Protein AF-A0A6J5ZQB5-F1 (afdb_monomer_lite)

Sequence (80 aa):
MARKLAKSHGLDDDDVIVDRSAIEELQGLLYCLQAAVEDVQRDLAASSTAQDLSEALTWLMENAVPLAAARLEPRMAAIV

Foldseek 3Di:
DVQVVCVVVVHDPPDFDFDPVLVVVLVVLVVLLVVLVVVLVVQVVVPPDPVSVVVSVVSNCVSVVVNVPRDTDGPDDPPD

Structure (mmCIF, N/CA/C/O backbone):
data_AF-A0A6J5ZQB5-F1
#
_entry.id   AF-A0A6J5ZQB5-F1
#
loop_
_atom_site.group_PDB
_atom_site.id
_atom_site.type_symbol
_atom_site.label_atom_id
_atom_site.label_alt_id
_atom_site.label_comp_id
_atom_site.label_asym_id
_atom_site.label_entity_id
_atom_site.label_seq_id
_atom_site.pdbx_PDB_ins_code
_atom_site.Cartn_x
_atom_site.Cartn_y
_atom_site.Cartn_z
_atom_site.occupancy
_atom_site.B_iso_or_equiv
_atom_site.auth_seq_id
_atom_site.auth_comp_id
_atom_site.auth_asym_id
_atom_site.auth_atom_id
_atom_site.pdbx_PDB_model_num
ATOM 1 N N . MET A 1 1 ? 19.086 -5.553 -36.476 1.00 63.81 1 MET A N 1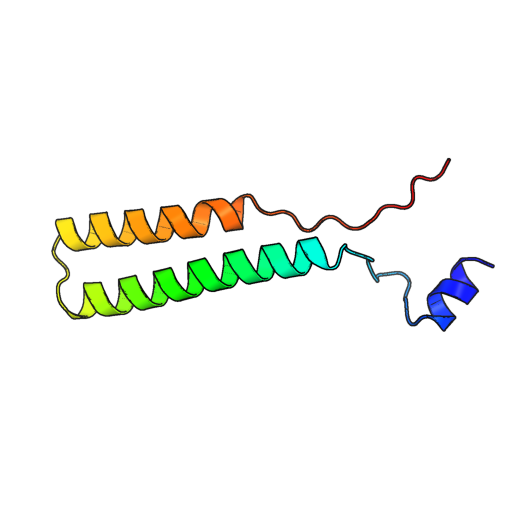
ATOM 2 C CA . MET A 1 1 ? 20.122 -5.636 -35.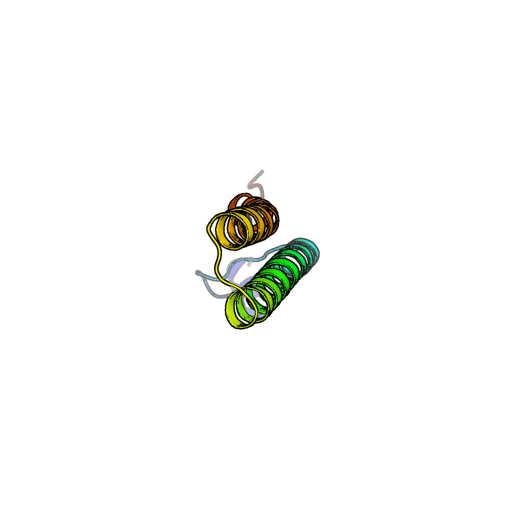422 1.00 63.81 1 MET A CA 1
ATOM 3 C C . MET A 1 1 ? 19.517 -5.499 -34.026 1.00 63.81 1 MET A C 1
ATOM 5 O O . MET A 1 1 ? 19.713 -6.417 -33.247 1.00 63.81 1 MET A O 1
ATOM 9 N N . ALA A 1 2 ? 18.707 -4.468 -33.743 1.00 69.06 2 ALA A N 1
ATOM 10 C CA . ALA A 1 2 ? 18.087 -4.234 -32.426 1.00 69.06 2 ALA A CA 1
ATOM 11 C C . ALA A 1 2 ? 17.413 -5.466 -31.773 1.00 69.06 2 ALA A C 1
ATOM 13 O O . ALA A 1 2 ? 17.782 -5.826 -30.665 1.00 69.06 2 ALA A O 1
ATOM 14 N N . ARG A 1 3 ? 16.528 -6.192 -32.480 1.00 69.56 3 ARG A N 1
ATOM 15 C CA . ARG A 1 3 ? 15.882 -7.416 -31.945 1.00 69.56 3 ARG A CA 1
ATOM 16 C C . ARG A 1 3 ? 16.859 -8.539 -31.566 1.00 69.56 3 ARG A C 1
ATOM 18 O O . ARG A 1 3 ? 16.675 -9.214 -30.566 1.00 69.56 3 ARG A O 1
ATOM 25 N N . LYS A 1 4 ? 17.924 -8.737 -32.354 1.00 75.38 4 LYS A N 1
ATOM 26 C CA . LYS A 1 4 ? 18.946 -9.758 -32.055 1.00 75.38 4 LYS A CA 1
ATOM 27 C C . LYS A 1 4 ? 19.775 -9.377 -30.826 1.00 75.38 4 LYS A C 1
ATOM 29 O O . LYS A 1 4 ? 20.137 -10.255 -30.054 1.00 75.38 4 LYS A O 1
ATOM 34 N N . LEU A 1 5 ? 20.042 -8.081 -30.656 1.00 77.81 5 LEU A N 1
ATOM 35 C CA . LEU A 1 5 ? 20.755 -7.542 -29.501 1.00 77.81 5 LEU A CA 1
ATOM 36 C C . LEU A 1 5 ? 19.909 -7.651 -28.222 1.00 77.81 5 LEU A C 1
ATOM 38 O O . LEU A 1 5 ? 20.398 -8.164 -27.223 1.00 77.81 5 LEU A O 1
ATOM 42 N N . ALA A 1 6 ? 18.629 -7.269 -28.273 1.00 78.06 6 ALA A N 1
ATOM 43 C CA . ALA A 1 6 ? 17.689 -7.434 -27.160 1.00 78.06 6 ALA A CA 1
ATOM 44 C C . ALA A 1 6 ? 17.617 -8.899 -26.693 1.00 78.06 6 ALA A C 1
ATOM 46 O O . ALA A 1 6 ? 17.863 -9.190 -25.524 1.00 78.06 6 ALA A O 1
ATOM 47 N N . LYS A 1 7 ? 17.458 -9.834 -27.638 1.00 81.31 7 LYS A N 1
ATOM 48 C CA . LYS A 1 7 ? 17.432 -11.272 -27.343 1.00 81.31 7 LYS A CA 1
ATOM 49 C C . LYS A 1 7 ? 18.741 -11.795 -26.743 1.00 81.31 7 LYS A C 1
ATOM 51 O O . LYS A 1 7 ? 18.711 -12.654 -25.869 1.00 81.31 7 LYS A O 1
ATOM 56 N N . SER A 1 8 ? 19.899 -11.269 -27.163 1.00 83.31 8 SER A N 1
ATOM 57 C CA . SER A 1 8 ? 21.190 -11.623 -26.543 1.00 83.31 8 SER A CA 1
ATOM 58 C C . SER A 1 8 ? 21.356 -11.096 -25.114 1.00 83.31 8 SER A C 1
ATOM 60 O O . SER A 1 8 ? 22.177 -11.622 -24.370 1.00 83.31 8 SER A O 1
ATOM 62 N N . HIS A 1 9 ? 20.557 -10.101 -24.725 1.00 80.94 9 HIS A N 1
ATOM 63 C CA . HIS A 1 9 ? 20.463 -9.586 -23.360 1.00 80.94 9 HIS A CA 1
ATOM 64 C C . HIS A 1 9 ? 19.282 -10.181 -22.575 1.00 80.94 9 HIS A C 1
ATOM 66 O O . HIS A 1 9 ? 18.983 -9.702 -21.487 1.00 80.94 9 HIS A O 1
ATOM 72 N N . GLY A 1 10 ? 18.646 -11.236 -23.097 1.00 81.88 10 GLY A N 1
ATOM 73 C CA . GLY A 1 10 ? 17.573 -11.954 -22.410 1.00 81.88 10 GLY A CA 1
ATOM 74 C C . GLY A 1 10 ? 16.222 -11.245 -22.419 1.00 81.88 10 GLY A C 1
ATOM 75 O O . GLY A 1 10 ? 15.369 -11.633 -21.638 1.00 81.88 10 GLY A O 1
ATOM 76 N N . LEU A 1 11 ? 16.042 -10.234 -23.275 1.00 83.56 11 LEU A N 1
ATOM 77 C CA . LEU A 1 11 ? 14.756 -9.569 -23.471 1.00 83.56 11 LEU A CA 1
ATOM 78 C C . LEU A 1 11 ? 13.984 -10.280 -24.585 1.00 83.56 11 LEU A C 1
ATOM 80 O O . LEU A 1 11 ? 14.479 -10.367 -25.719 1.00 83.56 11 LEU A O 1
ATOM 84 N N . ASP A 1 12 ? 12.800 -10.783 -24.257 1.00 84.88 12 ASP A N 1
ATOM 85 C CA . ASP A 1 12 ? 11.812 -11.277 -25.215 1.00 84.88 12 ASP A CA 1
ATOM 86 C C . ASP A 1 12 ? 10.872 -10.153 -25.684 1.00 84.88 12 ASP A C 1
ATOM 88 O O . ASP A 1 12 ? 10.939 -9.018 -25.208 1.00 84.88 12 ASP A O 1
ATOM 92 N N . ASP A 1 13 ? 10.013 -10.452 -26.658 1.00 78.19 13 ASP A N 1
ATOM 93 C CA . ASP A 1 13 ? 9.146 -9.454 -27.300 1.00 78.19 13 ASP A CA 1
ATOM 94 C C . ASP A 1 13 ? 8.124 -8.813 -26.327 1.00 78.19 13 ASP A C 1
ATOM 96 O O . ASP A 1 13 ? 7.687 -7.688 -26.575 1.00 78.19 13 ASP A O 1
ATOM 100 N N . ASP A 1 14 ? 7.801 -9.481 -25.212 1.00 80.88 14 ASP A N 1
ATOM 101 C CA . ASP A 1 14 ? 6.868 -9.006 -24.174 1.00 80.88 14 ASP A CA 1
ATOM 102 C C . ASP A 1 14 ? 7.570 -8.418 -22.928 1.00 80.88 14 ASP A C 1
ATOM 104 O O . ASP A 1 14 ? 6.905 -7.977 -21.985 1.00 80.88 14 ASP A O 1
ATOM 108 N N . ASP A 1 15 ? 8.908 -8.384 -22.907 1.00 82.81 15 ASP A N 1
ATOM 109 C CA . ASP A 1 15 ? 9.662 -7.866 -21.764 1.00 82.81 15 ASP A CA 1
ATOM 110 C C . ASP A 1 15 ? 9.742 -6.334 -21.774 1.00 82.81 15 ASP A C 1
ATOM 112 O O . ASP A 1 15 ? 10.025 -5.689 -22.788 1.00 82.81 15 AS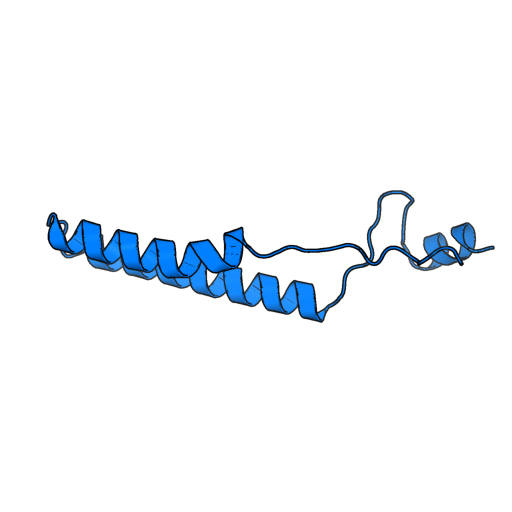P A O 1
ATOM 116 N N . VAL A 1 16 ? 9.563 -5.732 -20.595 1.00 83.81 16 VAL A N 1
ATOM 117 C CA . VAL A 1 16 ? 9.652 -4.281 -20.396 1.00 83.81 16 VAL A CA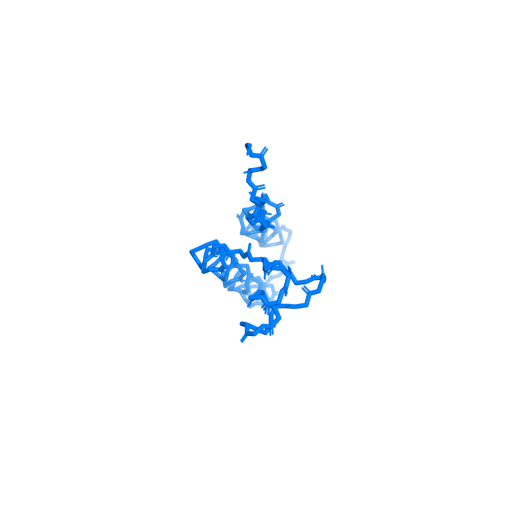 1
ATOM 118 C C . VAL A 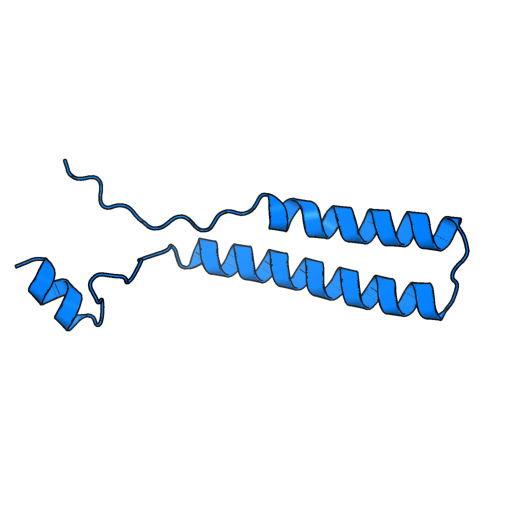1 16 ? 10.875 -3.900 -19.573 1.00 83.81 16 VAL A C 1
ATOM 120 O O . VAL A 1 16 ? 11.193 -4.510 -18.555 1.00 83.81 16 VAL A O 1
ATOM 123 N N . ILE A 1 17 ? 11.551 -2.830 -19.992 1.00 85.38 17 ILE A N 1
ATOM 124 C CA . ILE A 1 17 ? 12.631 -2.219 -19.216 1.00 85.38 17 ILE A CA 1
ATOM 125 C C . ILE A 1 17 ? 12.023 -1.110 -18.368 1.00 85.38 17 ILE A C 1
ATOM 127 O O . ILE A 1 17 ? 11.447 -0.166 -18.904 1.00 85.38 17 ILE A O 1
ATOM 131 N N . VAL A 1 18 ? 12.199 -1.191 -17.056 1.00 87.81 18 VAL A N 1
ATOM 132 C CA . VAL A 1 18 ? 11.785 -0.153 -16.104 1.00 87.81 18 VAL A CA 1
ATOM 133 C C . VAL A 1 18 ? 13.003 0.396 -15.371 1.00 87.81 18 VAL A C 1
ATOM 135 O O . VAL A 1 18 ? 14.060 -0.239 -15.329 1.00 87.81 18 VAL A O 1
ATOM 138 N N . ASP A 1 19 ? 12.876 1.596 -14.812 1.00 90.62 19 ASP A N 1
ATOM 139 C CA . ASP A 1 19 ? 13.941 2.160 -13.990 1.00 90.62 19 ASP A CA 1
ATOM 140 C C . ASP A 1 19 ? 14.059 1.395 -12.664 1.00 90.62 19 ASP A C 1
ATOM 142 O O . ASP A 1 19 ? 13.059 1.099 -12.005 1.00 90.62 19 ASP A O 1
ATOM 146 N N . ARG A 1 20 ? 15.294 1.087 -12.254 1.00 92.44 20 ARG A N 1
ATOM 147 C CA . ARG A 1 20 ? 15.566 0.419 -10.977 1.00 92.44 20 ARG A CA 1
ATOM 148 C C . ARG A 1 20 ? 15.050 1.249 -9.801 1.00 92.44 20 ARG A C 1
ATOM 150 O O . ARG A 1 20 ? 14.476 0.676 -8.883 1.00 92.44 20 ARG A O 1
ATOM 157 N N . SER A 1 21 ? 15.220 2.570 -9.850 1.00 93.69 21 SER A N 1
ATOM 158 C CA . SER A 1 21 ? 14.760 3.470 -8.787 1.00 93.69 21 SER A CA 1
ATOM 159 C C . SER A 1 21 ? 13.236 3.463 -8.646 1.00 93.69 21 SER A C 1
ATOM 161 O O . SER A 1 21 ? 12.736 3.474 -7.528 1.00 93.69 21 SER A O 1
ATOM 163 N N . ALA A 1 22 ? 12.499 3.331 -9.755 1.00 92.56 22 ALA A N 1
ATOM 164 C CA . ALA A 1 22 ? 11.042 3.214 -9.730 1.00 92.56 22 ALA A CA 1
ATOM 165 C C . ALA A 1 22 ? 10.577 1.900 -9.071 1.00 92.56 22 ALA A C 1
ATOM 167 O O . ALA A 1 22 ? 9.582 1.886 -8.348 1.00 92.56 22 ALA A O 1
ATOM 168 N N . ILE A 1 23 ? 11.312 0.796 -9.273 1.00 95.00 23 ILE A N 1
ATOM 169 C CA . ILE A 1 23 ? 11.060 -0.458 -8.542 1.00 95.00 23 ILE A CA 1
ATOM 170 C C . ILE A 1 23 ? 11.343 -0.272 -7.046 1.00 95.00 23 ILE A C 1
ATOM 172 O O . ILE A 1 23 ? 10.547 -0.713 -6.222 1.00 95.00 23 ILE A O 1
ATOM 176 N N . GLU A 1 24 ? 12.466 0.353 -6.687 1.00 96.81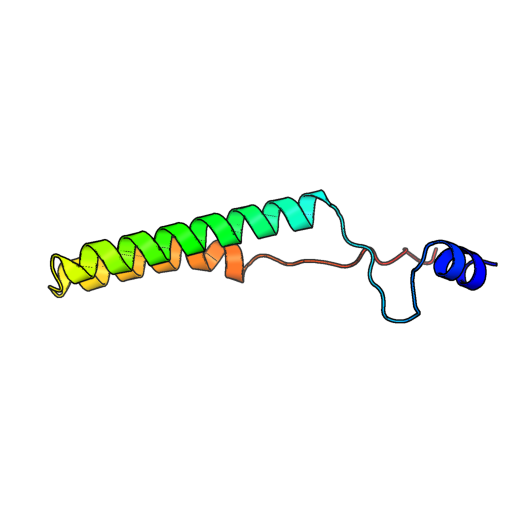 24 GLU A N 1
ATOM 177 C CA . GLU A 1 24 ? 12.840 0.584 -5.284 1.00 96.81 24 GLU A CA 1
ATOM 178 C C . GLU A 1 24 ? 11.822 1.476 -4.559 1.00 96.81 24 GLU A C 1
ATOM 180 O O . GLU A 1 24 ? 11.439 1.180 -3.428 1.00 96.81 24 GLU A O 1
ATOM 185 N N . GLU A 1 25 ? 11.321 2.519 -5.220 1.00 96.56 25 GLU A N 1
ATOM 186 C CA . GLU A 1 25 ? 10.259 3.378 -4.691 1.00 96.56 25 GLU A CA 1
ATOM 187 C C . GLU A 1 25 ? 8.959 2.593 -4.471 1.00 96.56 25 GLU A C 1
ATOM 189 O O . GLU A 1 25 ? 8.379 2.649 -3.385 1.00 96.56 25 GLU A O 1
ATOM 194 N N . LEU A 1 26 ? 8.542 1.782 -5.452 1.00 96.88 26 LEU A N 1
ATOM 195 C CA . LEU A 1 26 ? 7.365 0.921 -5.315 1.00 96.88 26 LEU A CA 1
ATOM 196 C C . LEU A 1 26 ? 7.516 -0.078 -4.156 1.00 96.88 26 LEU A C 1
ATOM 198 O O . LEU A 1 26 ? 6.565 -0.301 -3.406 1.00 96.88 26 LEU A O 1
ATOM 202 N N . GLN A 1 27 ? 8.706 -0.660 -3.983 1.00 97.50 27 GLN A N 1
ATOM 203 C CA . GLN A 1 27 ? 9.005 -1.543 -2.853 1.00 97.50 27 GLN A CA 1
ATOM 204 C C . GLN A 1 27 ? 8.903 -0.809 -1.513 1.00 97.50 27 GLN A C 1
ATOM 206 O O . GLN A 1 27 ? 8.350 -1.363 -0.565 1.00 97.50 27 GLN A O 1
ATOM 211 N N . GLY A 1 28 ? 9.375 0.438 -1.434 1.00 98.12 28 GLY A N 1
ATOM 212 C CA . GLY A 1 28 ? 9.221 1.278 -0.246 1.00 98.12 28 GLY A CA 1
ATOM 213 C C . GLY A 1 28 ? 7.753 1.532 0.106 1.00 98.12 28 GLY A C 1
ATOM 214 O O . GLY A 1 28 ? 7.357 1.362 1.257 1.00 98.12 28 GLY A O 1
ATOM 215 N N . LEU A 1 29 ? 6.919 1.858 -0.886 1.00 98.31 29 LEU A N 1
ATOM 216 C CA . LEU A 1 29 ? 5.479 2.063 -0.681 1.00 98.31 29 LEU A CA 1
ATOM 217 C C . LEU A 1 29 ? 4.768 0.784 -0.218 1.00 98.31 29 LEU A C 1
ATOM 219 O O . LEU A 1 29 ? 3.938 0.831 0.690 1.00 98.31 29 LEU A O 1
ATOM 223 N N . LEU A 1 30 ? 5.115 -0.365 -0.804 1.00 98.25 30 LEU A N 1
ATOM 224 C CA . LEU A 1 30 ? 4.596 -1.668 -0.378 1.00 98.25 30 LEU A CA 1
ATOM 225 C C . LEU A 1 30 ? 5.002 -2.001 1.059 1.00 98.25 30 LEU A C 1
ATOM 227 O O . LEU A 1 30 ? 4.177 -2.501 1.820 1.00 98.25 30 LEU A O 1
ATOM 231 N N . TYR A 1 31 ? 6.242 -1.694 1.438 1.00 98.31 31 TYR A N 1
ATOM 232 C CA . TYR A 1 31 ? 6.719 -1.879 2.804 1.00 98.31 31 TYR A CA 1
ATOM 233 C C . TYR A 1 31 ? 5.922 -1.028 3.805 1.00 98.31 31 TYR A C 1
ATOM 235 O O . TYR A 1 31 ? 5.478 -1.550 4.826 1.00 98.31 31 TYR A O 1
ATOM 243 N N . CYS A 1 32 ? 5.673 0.251 3.499 1.00 98.44 32 CYS A N 1
ATOM 244 C CA . CYS A 1 32 ? 4.847 1.115 4.350 1.00 98.44 32 CYS A CA 1
ATOM 245 C C . CYS A 1 32 ? 3.418 0.578 4.501 1.00 98.44 32 CYS A C 1
ATOM 247 O O . CYS A 1 32 ? 2.894 0.528 5.613 1.00 98.44 32 CYS A O 1
ATOM 249 N N . LEU A 1 33 ? 2.797 0.119 3.408 1.00 98.56 33 LEU A N 1
ATOM 250 C CA . LEU A 1 33 ? 1.464 -0.481 3.479 1.00 98.56 33 LEU A CA 1
ATOM 251 C C . LEU A 1 33 ? 1.460 -1.772 4.307 1.00 98.56 33 LEU A C 1
ATOM 253 O O . LEU A 1 33 ? 0.534 -1.986 5.086 1.00 98.56 33 LEU A O 1
ATOM 257 N N . GLN A 1 34 ? 2.481 -2.621 4.168 1.00 98.62 34 GLN A N 1
ATOM 258 C CA . GLN A 1 34 ? 2.605 -3.829 4.981 1.00 98.62 34 GLN A CA 1
ATOM 259 C C . GLN A 1 34 ? 2.676 -3.482 6.474 1.00 98.62 34 GLN A C 1
ATOM 261 O O . GLN A 1 34 ? 1.913 -4.045 7.258 1.00 98.62 34 GLN A O 1
ATOM 266 N N . ALA A 1 35 ? 3.529 -2.529 6.855 1.00 98.56 35 ALA A N 1
ATOM 267 C CA . ALA A 1 35 ? 3.632 -2.070 8.238 1.00 98.56 35 ALA A CA 1
ATOM 268 C C . ALA A 1 35 ? 2.290 -1.523 8.753 1.00 98.56 35 ALA A C 1
ATOM 270 O O . ALA A 1 35 ? 1.843 -1.902 9.832 1.00 98.56 35 ALA A O 1
ATOM 271 N N . ALA A 1 36 ? 1.589 -0.721 7.945 1.00 98.50 36 ALA A N 1
ATOM 272 C CA . ALA A 1 36 ? 0.276 -0.198 8.309 1.00 98.50 36 ALA A CA 1
ATOM 273 C C . ALA A 1 36 ? -0.764 -1.308 8.538 1.00 98.50 36 ALA A C 1
ATOM 275 O O . ALA A 1 36 ? -1.560 -1.225 9.471 1.00 98.50 36 ALA A O 1
ATOM 276 N N . VAL A 1 37 ? -0.749 -2.372 7.727 1.00 98.62 37 VAL A N 1
ATOM 277 C CA . VAL A 1 37 ? -1.617 -3.545 7.930 1.00 98.62 37 VAL A CA 1
ATOM 278 C C . VAL A 1 37 ? -1.281 -4.262 9.238 1.00 98.62 37 VAL A C 1
ATOM 280 O O . VAL A 1 37 ? -2.195 -4.633 9.975 1.00 98.62 37 VAL A O 1
ATOM 283 N N . GLU A 1 38 ? 0.003 -4.459 9.536 1.00 98.56 38 GLU A N 1
ATOM 284 C CA . GLU A 1 38 ? 0.452 -5.100 10.778 1.00 98.56 38 GLU A CA 1
ATOM 285 C C . GLU A 1 38 ? 0.055 -4.288 12.019 1.00 98.56 38 GLU A C 1
ATOM 287 O O . GLU A 1 38 ? -0.392 -4.866 13.014 1.00 98.56 38 GLU A O 1
ATOM 292 N N . ASP A 1 39 ? 0.165 -2.961 11.953 1.00 98.00 39 ASP A N 1
ATOM 293 C CA . ASP A 1 39 ? -0.246 -2.059 13.031 1.00 98.00 39 ASP A CA 1
ATOM 294 C C . ASP A 1 39 ? -1.760 -2.114 13.253 1.00 98.00 39 ASP A C 1
ATOM 296 O O . ASP A 1 39 ? -2.200 -2.400 14.363 1.00 98.00 39 ASP A O 1
ATOM 300 N N . VAL A 1 40 ? -2.565 -1.994 12.190 1.00 98.38 40 VAL A N 1
ATOM 301 C CA . VAL A 1 40 ? -4.033 -2.099 12.286 1.00 98.38 40 VAL A CA 1
ATOM 302 C C . VAL A 1 40 ? -4.472 -3.441 12.872 1.00 98.38 40 VAL A C 1
ATOM 304 O O . VAL A 1 40 ? -5.372 -3.486 13.711 1.00 98.38 40 VAL A O 1
ATOM 307 N N . GLN A 1 41 ? -3.846 -4.548 12.459 1.00 98.06 41 GLN A N 1
ATOM 308 C CA . GLN A 1 41 ? -4.149 -5.867 13.022 1.00 98.06 41 GLN A CA 1
ATOM 309 C C . GLN A 1 41 ? -3.847 -5.928 14.521 1.00 98.06 41 GLN A C 1
ATOM 311 O O . GLN A 1 41 ? -4.635 -6.496 15.281 1.00 98.06 41 GLN A O 1
ATOM 316 N N . ARG A 1 42 ? -2.719 -5.353 14.949 1.00 97.25 42 ARG A N 1
ATOM 317 C CA . ARG A 1 42 ? -2.305 -5.323 16.354 1.00 97.25 42 ARG A CA 1
ATOM 318 C C . ARG A 1 42 ? -3.235 -4.451 17.194 1.00 97.25 42 ARG A C 1
ATOM 320 O O . ARG A 1 42 ? -3.663 -4.886 18.263 1.00 97.25 42 ARG A O 1
ATOM 327 N N . ASP A 1 43 ? -3.566 -3.267 16.699 1.00 96.06 43 ASP A N 1
ATOM 328 C CA . ASP A 1 43 ? -4.370 -2.279 17.414 1.00 96.06 43 ASP A CA 1
ATOM 329 C C . ASP A 1 43 ? -5.813 -2.765 17.574 1.00 96.06 43 ASP A C 1
ATOM 331 O O . ASP A 1 43 ? -6.344 -2.787 18.687 1.00 96.06 43 ASP A O 1
ATOM 335 N N . LEU A 1 44 ? -6.416 -3.284 16.497 1.00 97.00 44 LEU A N 1
ATOM 336 C CA . LEU A 1 44 ? -7.788 -3.795 16.541 1.00 97.00 44 LEU A CA 1
ATOM 337 C C . LEU A 1 44 ? -7.927 -5.087 17.354 1.00 97.00 44 LEU A C 1
ATOM 339 O O . LEU A 1 44 ? -8.989 -5.337 17.930 1.00 97.00 44 LEU A O 1
ATOM 343 N N . ALA A 1 45 ? -6.863 -5.890 17.460 1.00 96.62 45 ALA A N 1
ATOM 344 C CA . ALA A 1 45 ? -6.835 -7.033 18.370 1.00 96.62 45 ALA A CA 1
ATOM 345 C C . ALA A 1 45 ? -6.857 -6.611 19.851 1.00 96.62 45 ALA A C 1
ATOM 347 O O . ALA A 1 45 ? -7.349 -7.369 20.689 1.00 96.62 45 ALA A O 1
ATOM 348 N N . ALA A 1 46 ? -6.342 -5.422 20.180 1.00 93.81 46 ALA A N 1
ATOM 349 C CA . ALA A 1 46 ? -6.351 -4.882 21.536 1.00 93.81 46 ALA A CA 1
ATOM 350 C C . ALA A 1 46 ? -7.669 -4.166 21.874 1.00 93.81 46 ALA A C 1
ATOM 352 O O . ALA A 1 46 ? -8.192 -4.338 22.978 1.00 93.81 46 ALA A O 1
ATOM 353 N N . SER A 1 47 ? -8.215 -3.380 20.942 1.00 91.94 47 SER A N 1
ATOM 354 C CA . SER A 1 47 ? -9.482 -2.663 21.106 1.00 91.94 47 SER A CA 1
ATOM 355 C C . SER A 1 47 ? -10.138 -2.397 19.752 1.00 91.94 47 SER A C 1
ATOM 357 O O . SER A 1 47 ? -9.480 -2.027 18.792 1.00 91.94 47 SER A O 1
ATOM 359 N N . SER A 1 48 ? -11.454 -2.587 19.662 1.00 93.19 48 SER A N 1
ATOM 360 C CA . SER A 1 48 ? -12.224 -2.433 18.417 1.00 93.19 48 SER A CA 1
ATOM 361 C C . SER A 1 48 ? -13.425 -1.507 18.615 1.00 93.19 48 SER A C 1
ATOM 363 O O . SER A 1 48 ? -14.545 -1.807 18.191 1.00 93.19 48 SER A O 1
ATOM 365 N N . THR A 1 49 ? -13.232 -0.393 19.323 1.00 98.00 49 THR A N 1
ATOM 366 C CA . THR A 1 49 ? -14.281 0.627 19.415 1.00 98.00 49 THR A CA 1
ATOM 367 C C . THR A 1 49 ? -14.466 1.324 18.067 1.00 98.00 49 THR A C 1
ATOM 369 O O . THR A 1 49 ? -13.632 1.231 17.169 1.00 98.00 49 THR A O 1
ATOM 372 N N . ALA A 1 50 ? -15.568 2.060 17.911 1.00 97.31 50 ALA A N 1
ATOM 373 C CA . ALA A 1 50 ? -15.795 2.847 16.699 1.00 97.31 50 ALA A CA 1
ATOM 374 C C . ALA A 1 50 ? -14.678 3.879 16.447 1.00 97.31 50 ALA A C 1
ATOM 376 O O . ALA A 1 50 ? -14.351 4.145 15.293 1.00 97.31 50 ALA A O 1
ATOM 377 N N . GLN A 1 51 ? -14.088 4.426 17.517 1.00 96.88 51 GLN A N 1
ATOM 378 C CA . GLN A 1 51 ? -12.962 5.350 17.412 1.00 96.88 51 GLN A CA 1
ATOM 379 C C . GLN A 1 51 ? -11.712 4.627 16.902 1.00 96.88 51 GLN A C 1
ATOM 381 O O . GLN A 1 51 ? -11.136 5.066 15.911 1.00 96.88 51 GLN A O 1
ATOM 386 N N . ASP A 1 52 ? -11.369 3.479 17.495 1.00 96.75 52 ASP A N 1
ATOM 387 C CA . ASP A 1 52 ? -10.200 2.684 17.090 1.00 96.75 52 ASP A CA 1
ATOM 388 C C . ASP A 1 52 ? -10.311 2.242 15.624 1.00 96.75 52 ASP A C 1
ATOM 390 O O . ASP A 1 52 ? -9.354 2.332 14.861 1.00 96.75 52 ASP A O 1
ATOM 394 N N . LEU A 1 53 ? -11.509 1.832 15.189 1.00 98.06 53 LEU A N 1
ATOM 395 C CA . LEU A 1 53 ? -11.777 1.480 13.792 1.00 98.06 53 LEU A CA 1
ATOM 396 C C . LEU A 1 53 ? -11.590 2.671 12.845 1.00 98.06 53 LEU A C 1
ATOM 398 O O . LEU A 1 53 ? -11.063 2.501 11.746 1.00 98.06 53 LEU A O 1
ATOM 402 N N . SER A 1 54 ? -12.023 3.869 13.248 1.00 98.06 54 SER A N 1
ATOM 403 C CA . SER A 1 54 ? -11.860 5.082 12.441 1.00 98.06 54 SER A CA 1
ATOM 404 C C . SER A 1 54 ? -10.392 5.500 12.330 1.00 98.06 54 SER A C 1
ATOM 406 O O . SER A 1 54 ? -9.948 5.897 11.250 1.00 98.06 54 SER A O 1
ATOM 408 N N . GLU A 1 55 ? -9.637 5.412 13.423 1.00 97.94 55 GLU A N 1
ATOM 409 C CA . GLU A 1 55 ? -8.203 5.720 13.455 1.00 97.94 55 GLU A CA 1
ATOM 410 C C . GLU A 1 55 ? -7.408 4.711 12.622 1.00 97.94 55 GLU A C 1
ATOM 412 O O . GLU A 1 55 ? -6.657 5.107 11.729 1.00 97.94 55 GLU A O 1
ATOM 417 N N . ALA A 1 56 ? -7.670 3.416 12.812 1.00 98.12 56 ALA A N 1
ATOM 418 C CA . ALA A 1 56 ? -7.061 2.338 12.041 1.00 98.12 56 ALA A CA 1
ATOM 419 C C . ALA A 1 56 ? -7.337 2.467 10.534 1.00 98.12 56 ALA A C 1
ATOM 421 O O . ALA A 1 56 ? -6.430 2.314 9.713 1.00 98.12 56 ALA A O 1
ATOM 422 N N . LEU A 1 57 ? -8.578 2.787 10.148 1.00 98.19 57 LEU A N 1
ATOM 423 C CA . LEU A 1 57 ? -8.925 3.005 8.743 1.00 98.19 57 LEU A CA 1
ATOM 424 C C . LEU A 1 57 ? -8.199 4.224 8.167 1.00 98.19 57 LEU A C 1
ATOM 426 O O . LEU A 1 57 ? -7.717 4.164 7.037 1.00 98.19 57 LEU A O 1
ATOM 430 N N . THR A 1 58 ? -8.112 5.315 8.928 1.00 98.44 58 THR A N 1
ATOM 431 C CA . THR A 1 58 ? -7.400 6.525 8.492 1.00 98.44 58 THR A CA 1
ATOM 432 C C . THR A 1 58 ? -5.928 6.208 8.240 1.00 98.44 58 THR A C 1
ATOM 434 O O . THR A 1 58 ? -5.436 6.465 7.142 1.00 98.44 58 THR A O 1
ATOM 437 N N . TRP A 1 59 ? -5.267 5.545 9.193 1.00 98.19 59 TRP A N 1
ATOM 438 C CA . TRP A 1 59 ? -3.871 5.120 9.075 1.00 98.19 59 TRP A CA 1
ATOM 439 C C . TRP A 1 59 ? -3.625 4.212 7.865 1.00 98.19 59 TRP A C 1
ATOM 441 O O . TRP A 1 59 ? -2.680 4.413 7.094 1.00 98.19 59 TRP A O 1
ATOM 451 N N . LEU A 1 60 ? -4.508 3.235 7.645 1.00 98.50 60 LEU A N 1
ATOM 452 C CA . LEU A 1 60 ? -4.408 2.341 6.495 1.00 98.50 60 LEU A CA 1
ATOM 453 C C . LEU A 1 60 ? -4.539 3.107 5.173 1.00 98.50 60 LEU A C 1
ATOM 455 O O . LEU A 1 60 ? -3.776 2.863 4.238 1.00 98.50 60 LEU A O 1
ATOM 459 N N . MET A 1 61 ? -5.482 4.048 5.091 1.00 98.62 61 MET A N 1
ATOM 460 C CA . MET A 1 61 ? -5.709 4.842 3.884 1.00 98.62 61 MET A CA 1
ATOM 461 C C . MET A 1 61 ? -4.555 5.805 3.593 1.00 98.62 61 MET A C 1
ATOM 463 O O . MET A 1 61 ? -4.174 5.941 2.431 1.00 98.62 61 MET A O 1
ATOM 467 N N . GLU A 1 62 ? -3.956 6.420 4.614 1.00 98.38 62 GLU A N 1
ATOM 468 C CA . GLU A 1 62 ? -2.772 7.278 4.461 1.00 98.38 62 GLU A CA 1
ATOM 469 C C . GLU A 1 62 ? -1.590 6.533 3.825 1.00 98.38 62 GLU A C 1
ATOM 471 O O . GLU A 1 62 ? -0.863 7.111 3.019 1.00 98.38 62 GLU A O 1
ATOM 476 N N . ASN A 1 63 ? -1.442 5.237 4.112 1.00 98.44 63 ASN A N 1
ATOM 477 C CA . ASN A 1 63 ? -0.391 4.395 3.536 1.00 98.44 63 ASN A CA 1
ATOM 478 C C . ASN A 1 63 ? -0.796 3.751 2.196 1.00 98.44 63 ASN A C 1
ATOM 480 O O . ASN A 1 63 ? 0.051 3.527 1.329 1.00 98.44 63 ASN A O 1
ATOM 484 N N . ALA A 1 64 ? -2.087 3.484 1.981 1.00 98.38 64 ALA A N 1
ATOM 485 C CA . ALA A 1 64 ? -2.590 2.889 0.742 1.00 98.38 64 ALA A CA 1
ATOM 486 C C . ALA A 1 64 ? -2.688 3.895 -0.419 1.00 98.38 64 ALA A C 1
ATOM 488 O O . ALA A 1 64 ? -2.450 3.528 -1.571 1.00 98.38 64 ALA A O 1
ATOM 489 N N . VAL A 1 65 ? -3.028 5.160 -0.145 1.00 98.25 65 VAL A N 1
ATOM 490 C CA . VAL A 1 65 ? -3.209 6.195 -1.180 1.00 98.25 65 VAL A CA 1
ATOM 491 C C . VAL A 1 65 ? -1.934 6.446 -2.001 1.00 98.25 65 VAL A C 1
ATOM 493 O O . VAL A 1 65 ? -2.036 6.443 -3.231 1.00 98.25 65 VAL A O 1
ATOM 496 N N . PRO A 1 66 ? -0.737 6.603 -1.398 1.00 97.75 66 PRO A N 1
ATOM 497 C CA . PRO A 1 66 ? 0.508 6.738 -2.151 1.00 97.75 66 PRO A CA 1
ATOM 498 C C . PRO A 1 66 ? 0.768 5.550 -3.082 1.00 97.75 66 PRO A C 1
ATOM 500 O O . PRO A 1 66 ? 1.082 5.745 -4.256 1.00 97.75 66 PRO A O 1
ATOM 503 N N . LEU A 1 67 ? 0.557 4.320 -2.599 1.00 97.38 67 LEU A N 1
ATOM 504 C CA . LEU A 1 67 ? 0.712 3.116 -3.416 1.00 97.38 67 LEU A CA 1
ATOM 505 C C . LEU A 1 67 ? -0.299 3.076 -4.572 1.00 97.38 67 LEU A C 1
ATOM 507 O O . LEU A 1 67 ? 0.064 2.741 -5.696 1.00 97.38 67 LEU A O 1
ATOM 511 N N . ALA A 1 68 ? -1.555 3.453 -4.327 1.00 96.94 68 ALA A N 1
ATOM 512 C CA . ALA A 1 68 ? -2.590 3.497 -5.361 1.00 96.94 68 ALA A CA 1
ATOM 513 C C . ALA A 1 68 ? -2.303 4.552 -6.447 1.00 96.94 68 ALA A C 1
ATOM 515 O O . ALA A 1 68 ? -2.700 4.387 -7.608 1.00 96.94 68 ALA A O 1
ATOM 516 N N . ALA A 1 69 ? -1.611 5.634 -6.087 1.00 96.44 69 ALA A N 1
ATOM 517 C CA . ALA A 1 69 ? -1.163 6.667 -7.014 1.00 96.44 69 ALA A CA 1
ATOM 518 C C . ALA A 1 69 ? 0.114 6.277 -7.781 1.00 96.44 69 ALA A C 1
ATOM 520 O O . ALA A 1 69 ? 0.332 6.788 -8.880 1.00 96.44 69 ALA A O 1
ATOM 521 N N . ALA A 1 70 ? 0.928 5.361 -7.248 1.00 94.31 70 ALA A N 1
ATOM 522 C CA . ALA A 1 70 ? 2.177 4.938 -7.870 1.00 94.31 70 ALA A CA 1
ATOM 523 C C . ALA A 1 70 ? 1.951 4.264 -9.232 1.00 94.31 70 ALA A C 1
ATOM 525 O O . ALA A 1 70 ? 0.982 3.527 -9.449 1.00 94.31 70 ALA A O 1
ATOM 526 N N . ARG A 1 71 ? 2.859 4.520 -10.175 1.00 89.06 71 ARG A N 1
ATOM 527 C CA . ARG A 1 71 ? 2.853 3.923 -11.513 1.00 89.06 71 ARG A CA 1
ATOM 528 C C . ARG A 1 71 ? 4.247 3.433 -11.852 1.00 89.06 71 ARG A C 1
ATOM 530 O O . ARG A 1 71 ? 5.223 4.152 -11.660 1.00 89.06 71 ARG A O 1
ATOM 537 N N . LEU A 1 72 ? 4.318 2.212 -12.370 1.00 89.38 72 LEU A N 1
ATOM 538 C CA . LEU A 1 72 ? 5.540 1.658 -12.929 1.00 89.38 72 LEU A CA 1
ATOM 539 C C . LEU A 1 72 ? 5.441 1.762 -14.449 1.00 89.38 72 LEU A C 1
ATOM 541 O O . LEU A 1 72 ? 4.737 0.979 -15.081 1.00 89.38 72 LEU A O 1
ATOM 545 N N . GLU A 1 73 ? 6.115 2.755 -15.017 1.00 84.94 73 GLU A N 1
ATOM 546 C CA . GLU A 1 73 ? 6.072 3.012 -16.455 1.00 84.94 73 GLU A CA 1
ATOM 547 C C . GLU A 1 73 ? 7.271 2.355 -17.158 1.00 84.94 73 GLU A C 1
ATOM 549 O O . GLU A 1 73 ? 8.426 2.609 -16.788 1.00 84.94 73 GLU A O 1
ATOM 554 N N . PRO A 1 74 ? 7.035 1.525 -18.189 1.00 81.31 74 PRO A N 1
ATOM 555 C CA . PRO A 1 74 ? 8.090 1.053 -19.070 1.00 81.31 74 PRO A CA 1
ATOM 556 C C . PRO A 1 74 ? 8.821 2.221 -19.730 1.00 81.31 74 PRO A C 1
ATOM 558 O O . PRO A 1 74 ? 8.208 3.181 -20.204 1.00 81.31 74 PRO A O 1
ATOM 561 N N . ARG A 1 75 ? 10.144 2.113 -19.865 1.00 73.50 75 ARG A N 1
ATOM 562 C CA . ARG A 1 75 ? 10.901 2.989 -20.760 1.00 73.50 75 ARG A CA 1
ATOM 563 C C . ARG A 1 75 ? 10.483 2.702 -22.196 1.00 73.50 75 ARG A C 1
ATOM 565 O O . ARG A 1 75 ? 11.013 1.801 -22.843 1.00 73.50 75 ARG A O 1
ATOM 572 N N . MET A 1 76 ? 9.569 3.508 -22.722 1.00 64.75 76 MET A N 1
ATOM 573 C CA . MET A 1 76 ? 9.341 3.554 -24.158 1.00 64.75 76 MET A CA 1
ATOM 574 C C . MET A 1 76 ? 10.551 4.224 -24.805 1.00 64.75 76 MET A C 1
ATOM 576 O O . MET A 1 76 ? 10.864 5.380 -24.517 1.00 64.75 76 MET A O 1
ATOM 580 N N . ALA A 1 77 ? 11.264 3.497 -25.666 1.00 56.47 77 ALA A N 1
ATOM 581 C CA . ALA A 1 77 ? 12.247 4.123 -26.535 1.00 56.47 77 ALA A CA 1
ATOM 582 C C . ALA A 1 77 ? 11.499 5.155 -27.389 1.00 56.47 77 ALA A C 1
ATOM 584 O O . ALA A 1 77 ? 10.647 4.781 -28.193 1.00 56.47 77 ALA A O 1
ATOM 585 N N . ALA A 1 78 ? 11.776 6.446 -27.188 1.00 50.06 78 ALA A N 1
ATOM 586 C CA . ALA A 1 78 ? 11.295 7.478 -28.090 1.00 50.06 78 ALA A CA 1
ATOM 587 C C . ALA A 1 78 ? 11.841 7.144 -29.482 1.00 50.06 78 ALA A C 1
ATOM 589 O O . ALA A 1 78 ? 13.048 7.220 -29.719 1.00 50.06 78 ALA A O 1
ATOM 590 N N . ILE A 1 79 ? 10.963 6.687 -30.372 1.00 48.03 79 ILE A N 1
ATOM 591 C CA . ILE A 1 79 ? 11.300 6.495 -31.777 1.00 48.03 79 ILE A CA 1
ATOM 592 C C . ILE A 1 79 ? 11.353 7.906 -32.364 1.00 48.03 79 ILE A C 1
ATOM 594 O O . ILE A 1 79 ? 10.311 8.488 -32.660 1.00 48.03 79 ILE A O 1
ATOM 598 N N . VAL A 1 80 ? 12.557 8.476 -32.421 1.00 39.56 80 VAL A N 1
ATOM 599 C CA . VAL A 1 80 ? 12.872 9.708 -33.159 1.00 39.56 80 VAL A CA 1
ATOM 600 C C . VAL A 1 80 ? 13.384 9.325 -34.538 1.00 39.56 80 VAL A C 1
ATOM 602 O O . VAL A 1 80 ? 14.239 8.411 -34.603 1.00 39.56 80 VAL A O 1
#

Radius of gyration: 20.06 Å; chains: 1; bounding box: 37×22×57 Å

Secondary structure (DSSP, 8-state):
-HHHHHHHTT--TT-----HHHHHHHHHHHHHHHHHHHHHHHHHHH---HHHHHHHHHHHHHHHHHHHH-----------

pLDDT: mean 89.38, std 12.99, range [39.56, 98.62]

Organism: NCBI:txid449393